Protein AF-A0A6P0TG92-F1 (afdb_monomer_lite)

Foldseek 3Di:
DFDQPDKFKWKDWFWQQDLPAPPPDDDDDDDDDDDDDDDPPPPPPQPQWDWTDGPQKIKTKHWPPRSHHHAQFWIKIWIFIAGNVRHTDAPVFKPKWKFKAFPPDDVPDHGPDTFDWFFDDDPNDGRTTIGTDHHNDRGIMMIMMIIDTDDD

Sequence (152 aa):
MFHPNGKGLLAFTGVMAGAIASLLSPSAMASEEIMGSRGENGAGTRVAHQVEIAGDVGGTLHIEPNDTPRAGEEALTWFALTKRGGQTIPLSSCDCSLAVYAQPYREGDEAIATPSLRAVSAEGYNGIPAADILFPTPGAYELVLTGQPLTT

Radius of gyration: 18.55 Å; chains: 1; bounding box: 48×37×58 Å

pLDDT: mean 75.79, std 22.73, range [29.78, 98.38]

Structure (mmCIF, N/CA/C/O backbone):
data_AF-A0A6P0TG92-F1
#
_entry.id   AF-A0A6P0TG92-F1
#
loop_
_atom_site.group_PDB
_atom_site.id
_atom_site.type_symbol
_atom_site.label_atom_id
_atom_site.label_alt_id
_atom_site.label_comp_id
_atom_site.label_asym_id
_atom_site.label_entity_id
_atom_site.label_seq_id
_atom_site.pdbx_PDB_ins_code
_atom_site.Cartn_x
_atom_site.Cartn_y
_atom_site.Cartn_z
_atom_site.occupancy
_atom_site.B_iso_or_equiv
_atom_site.auth_seq_id
_atom_site.auth_comp_id
_atom_site.auth_asym_id
_atom_site.auth_atom_id
_atom_site.pdbx_PDB_model_num
ATOM 1 N N . MET A 1 1 ? -18.539 0.833 10.440 1.00 36.81 1 MET A N 1
ATOM 2 C CA . MET A 1 1 ? -18.077 -0.234 11.357 1.00 36.81 1 MET A CA 1
ATOM 3 C C . MET A 1 1 ? -17.684 -1.368 10.449 1.00 36.81 1 MET A C 1
ATOM 5 O O . MET A 1 1 ? -18.477 -1.683 9.572 1.00 36.81 1 MET A O 1
ATOM 9 N N . PHE A 1 2 ? -16.469 -1.898 10.553 1.00 40.06 2 PHE A N 1
ATOM 10 C CA . PHE A 1 2 ? -16.154 -3.072 9.755 1.00 40.06 2 PHE A CA 1
ATOM 11 C C . PHE A 1 2 ? -17.141 -4.187 10.107 1.00 40.06 2 PHE A C 1
ATOM 13 O O . PHE A 1 2 ? -17.396 -4.431 11.287 1.00 40.06 2 PHE A O 1
ATOM 20 N N . HIS A 1 3 ? -17.741 -4.811 9.098 1.00 39.72 3 HIS A N 1
ATOM 21 C CA . HIS A 1 3 ? -18.603 -5.956 9.342 1.00 39.72 3 HIS A CA 1
ATOM 22 C C . HIS A 1 3 ? -17.737 -7.123 9.840 1.00 39.72 3 HIS A C 1
ATOM 24 O O . HIS A 1 3 ? -16.714 -7.406 9.216 1.00 39.72 3 HIS A O 1
ATOM 30 N N . PRO A 1 4 ? -18.145 -7.828 10.910 1.00 41.62 4 PRO A N 1
ATOM 31 C CA . PRO A 1 4 ? -17.323 -8.838 11.586 1.00 41.62 4 PRO A CA 1
ATOM 32 C C . PRO A 1 4 ? -17.002 -10.089 10.745 1.00 41.62 4 PRO A C 1
ATOM 34 O O . PRO A 1 4 ? -16.339 -10.986 11.242 1.00 41.62 4 PRO A O 1
ATOM 37 N N . ASN A 1 5 ? -17.452 -10.164 9.487 1.00 44.66 5 ASN A N 1
ATOM 38 C CA . ASN A 1 5 ? -17.273 -11.326 8.607 1.00 44.66 5 ASN A CA 1
ATOM 39 C C . ASN A 1 5 ? -16.795 -10.967 7.184 1.00 44.66 5 ASN A C 1
ATOM 41 O O . ASN A 1 5 ? -16.843 -11.812 6.293 1.00 44.66 5 ASN A O 1
ATOM 45 N N . GLY A 1 6 ? -16.396 -9.717 6.924 1.00 54.28 6 GLY A N 1
ATOM 46 C CA . GLY A 1 6 ? -16.038 -9.268 5.576 1.00 54.28 6 GLY A CA 1
ATOM 47 C C . GLY A 1 6 ? -14.535 -9.088 5.399 1.00 54.28 6 GLY A C 1
ATOM 48 O O . GLY A 1 6 ? -13.967 -8.173 5.992 1.00 54.28 6 GLY A O 1
ATOM 49 N N . LYS A 1 7 ? -13.904 -9.892 4.534 1.00 58.81 7 LYS A N 1
ATOM 50 C CA . LYS A 1 7 ? -12.615 -9.516 3.937 1.00 58.81 7 LYS A CA 1
ATOM 51 C C . LYS A 1 7 ? -12.836 -8.259 3.093 1.00 58.81 7 LYS A C 1
ATOM 53 O O . LYS A 1 7 ? -13.611 -8.293 2.140 1.00 58.81 7 LYS A O 1
ATOM 58 N N . GLY A 1 8 ? -12.184 -7.159 3.459 1.00 64.38 8 GLY A N 1
ATOM 59 C CA . GLY A 1 8 ? -12.091 -5.979 2.609 1.00 64.38 8 GLY A CA 1
ATOM 60 C C . GLY A 1 8 ? -10.975 -6.195 1.595 1.00 64.38 8 GLY A C 1
ATOM 61 O O . GLY A 1 8 ? -9.835 -6.442 1.986 1.00 64.38 8 GLY A O 1
ATOM 62 N N . LEU A 1 9 ? -11.306 -6.137 0.308 1.00 67.75 9 LEU A N 1
ATOM 63 C CA . LEU A 1 9 ? -10.336 -6.179 -0.782 1.00 67.75 9 LEU A CA 1
ATOM 64 C C . LEU A 1 9 ? -10.274 -4.791 -1.412 1.00 67.75 9 LEU A C 1
ATOM 66 O O . LEU A 1 9 ? -11.268 -4.342 -1.977 1.00 67.75 9 LEU A O 1
ATOM 70 N N . LEU A 1 10 ? -9.125 -4.128 -1.305 1.00 68.81 10 LEU A N 1
ATOM 71 C CA . LEU A 1 10 ? -8.822 -2.913 -2.052 1.00 68.81 10 LEU A CA 1
ATOM 72 C C . LEU A 1 10 ? -7.721 -3.254 -3.055 1.00 68.81 10 LEU A C 1
ATOM 74 O O . LEU A 1 10 ? -6.578 -3.518 -2.679 1.00 68.81 10 LEU A O 1
ATOM 78 N N . ALA A 1 11 ? -8.085 -3.290 -4.330 1.00 70.00 11 ALA A N 1
ATOM 79 C CA . ALA A 1 11 ? -7.132 -3.455 -5.415 1.00 70.00 11 ALA A CA 1
ATOM 80 C C . ALA A 1 11 ? -6.771 -2.070 -5.948 1.00 70.00 11 ALA A C 1
ATOM 82 O O 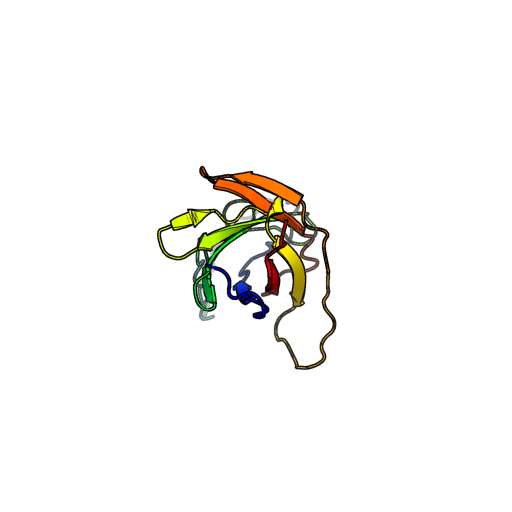. ALA A 1 11 ? -7.622 -1.386 -6.508 1.00 70.00 11 ALA A O 1
ATOM 83 N N . PHE A 1 12 ? -5.520 -1.657 -5.760 1.00 69.00 12 PHE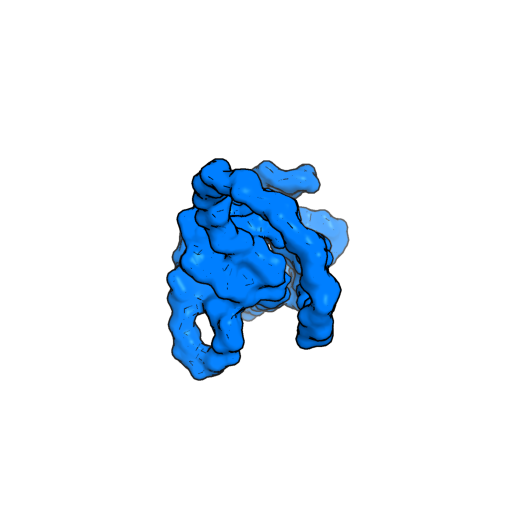 A N 1
ATOM 84 C CA . PHE A 1 12 ? -4.992 -0.419 -6.316 1.00 69.00 12 PHE A CA 1
ATOM 85 C C . PHE A 1 12 ? -4.217 -0.755 -7.586 1.00 69.00 12 PHE A C 1
ATOM 87 O O . PHE A 1 12 ? -3.171 -1.404 -7.551 1.00 69.00 12 PHE A O 1
ATOM 94 N N . THR A 1 13 ? -4.745 -0.333 -8.729 1.00 58.09 13 THR A N 1
ATOM 95 C CA . THR A 1 13 ? -4.061 -0.504 -10.015 1.00 58.09 13 THR A CA 1
ATOM 96 C C . THR A 1 13 ? -3.234 0.735 -10.342 1.00 58.09 13 THR A C 1
ATOM 98 O O . THR A 1 13 ? -3.766 1.717 -10.862 1.00 58.09 13 THR A O 1
ATOM 101 N N . GLY A 1 14 ? -1.927 0.673 -10.087 1.00 55.03 14 GLY A N 1
ATOM 102 C CA . GLY A 1 14 ? -0.992 1.738 -10.431 1.00 55.03 14 GLY A CA 1
ATOM 103 C C . GLY A 1 14 ? -0.417 1.560 -11.837 1.00 55.03 14 GLY A C 1
ATOM 104 O O . GLY A 1 14 ? 0.410 0.680 -12.087 1.00 55.03 14 GLY A O 1
ATOM 105 N N . VAL A 1 15 ? -0.769 2.446 -12.773 1.00 46.69 15 VAL A N 1
ATOM 106 C CA . VAL A 1 15 ? -0.003 2.570 -14.025 1.00 46.69 15 VAL A CA 1
ATOM 107 C C . VAL A 1 15 ? 1.261 3.369 -13.725 1.00 46.69 15 VAL A C 1
ATOM 109 O O . VAL A 1 15 ? 1.301 4.588 -13.876 1.00 46.69 15 VAL A O 1
ATOM 112 N N . MET A 1 16 ? 2.312 2.674 -13.297 1.00 52.22 16 MET A N 1
ATOM 113 C CA . MET A 1 16 ? 3.644 3.254 -13.146 1.00 52.22 16 MET A CA 1
ATOM 114 C C . MET A 1 16 ? 4.278 3.495 -14.522 1.00 52.22 16 MET A C 1
ATOM 116 O O . MET A 1 16 ? 5.143 2.761 -14.999 1.00 52.22 16 MET A O 1
ATOM 120 N N . ALA A 1 17 ? 3.833 4.557 -15.193 1.00 39.41 17 ALA A N 1
ATOM 121 C CA . ALA A 1 17 ? 4.493 5.091 -16.374 1.00 39.41 17 ALA A CA 1
ATOM 122 C C . ALA A 1 17 ? 5.805 5.771 -15.948 1.00 39.41 17 ALA A C 1
ATOM 124 O O . ALA A 1 17 ? 5.879 6.986 -15.765 1.00 39.41 17 ALA A O 1
ATOM 125 N N . GLY A 1 18 ? 6.850 4.966 -15.774 1.00 41.47 18 GLY A N 1
ATOM 126 C CA . GLY A 1 18 ? 8.203 5.458 -15.556 1.00 41.47 18 GLY A CA 1
ATOM 127 C C . GLY A 1 18 ? 8.739 5.177 -14.166 1.00 41.47 18 GLY A C 1
ATOM 128 O O . GLY A 1 18 ? 9.144 6.099 -13.466 1.00 41.47 18 GLY A O 1
ATOM 129 N N . ALA A 1 19 ? 8.928 3.898 -13.858 1.00 41.72 19 ALA A N 1
ATOM 130 C CA . ALA A 1 19 ? 10.198 3.536 -13.256 1.00 41.72 19 ALA A CA 1
ATOM 131 C C . ALA A 1 19 ? 11.267 3.913 -14.295 1.00 41.72 19 ALA A C 1
ATOM 133 O O . ALA A 1 19 ? 11.556 3.164 -15.220 1.00 41.72 19 ALA A O 1
ATOM 134 N N . ILE A 1 20 ? 11.720 5.163 -14.281 1.00 45.94 20 ILE A N 1
ATOM 135 C CA . ILE A 1 20 ? 12.752 5.614 -15.209 1.00 45.94 20 ILE A CA 1
ATOM 136 C C . ILE A 1 20 ? 13.956 4.697 -15.002 1.00 45.94 20 ILE A C 1
ATOM 138 O O . ILE A 1 20 ? 14.417 4.532 -13.873 1.00 45.94 20 ILE A O 1
ATOM 142 N N . ALA A 1 21 ? 14.429 4.048 -16.071 1.00 45.03 21 ALA A N 1
ATOM 143 C CA . ALA A 1 21 ? 15.702 3.345 -16.016 1.00 45.03 21 ALA A CA 1
ATOM 144 C C . ALA A 1 21 ? 16.730 4.344 -15.478 1.00 45.03 21 ALA A C 1
ATOM 146 O O . ALA A 1 21 ? 16.802 5.470 -15.978 1.00 45.03 21 ALA A O 1
ATOM 147 N N . SER A 1 22 ? 17.452 3.972 -14.422 1.00 43.62 22 SER A N 1
ATOM 148 C CA . SER A 1 22 ? 18.458 4.834 -13.811 1.00 43.62 22 SER A CA 1
ATOM 149 C C . SER A 1 22 ? 19.577 5.058 -14.834 1.00 43.62 22 SER A C 1
ATOM 151 O O . SER A 1 22 ? 20.512 4.270 -14.955 1.00 43.62 22 SER A O 1
ATOM 153 N N . LEU A 1 23 ? 19.432 6.091 -15.665 1.00 41.44 23 LEU A N 1
ATOM 154 C CA . LEU A 1 23 ? 20.469 6.532 -16.580 1.00 41.44 23 LEU A CA 1
ATOM 155 C C . LEU A 1 23 ? 21.527 7.225 -15.723 1.00 41.44 23 LEU A C 1
ATOM 157 O O . LEU A 1 23 ? 21.454 8.424 -15.459 1.00 41.44 23 LEU A O 1
ATOM 161 N N . LEU A 1 24 ? 22.516 6.459 -15.270 1.00 38.94 24 LEU A N 1
ATOM 162 C CA . LEU A 1 24 ? 23.828 7.006 -14.951 1.00 38.94 24 LEU A CA 1
ATOM 163 C C . LEU A 1 24 ? 24.363 7.644 -16.237 1.00 38.94 24 LEU A C 1
ATOM 165 O O . LEU A 1 24 ? 24.846 6.945 -17.123 1.00 38.94 24 LEU A O 1
ATOM 169 N N . SER A 1 25 ? 24.222 8.963 -16.362 1.00 41.97 25 SER A N 1
ATOM 170 C CA . SER A 1 25 ? 24.807 9.750 -17.447 1.00 41.97 25 SER A CA 1
ATOM 171 C C . SER A 1 25 ? 26.330 9.580 -17.476 1.00 41.97 25 SER A C 1
ATOM 173 O O . SER A 1 25 ? 26.987 9.938 -16.496 1.00 41.97 25 SER A O 1
ATOM 175 N N . PRO A 1 26 ? 26.939 9.166 -18.599 1.00 38.62 26 PRO A N 1
ATOM 176 C CA . PRO A 1 26 ? 28.278 9.594 -18.943 1.00 38.62 26 PRO A CA 1
ATOM 177 C C . PRO A 1 26 ? 28.183 10.901 -19.738 1.00 38.62 26 PRO A C 1
ATOM 179 O O . PRO A 1 26 ? 27.445 11.013 -20.715 1.00 38.62 26 PRO A O 1
ATOM 182 N N . SER A 1 27 ? 28.943 11.902 -19.310 1.00 43.12 27 SER A N 1
ATOM 183 C CA . SER A 1 27 ? 29.181 13.136 -20.052 1.00 43.12 27 SER A CA 1
ATOM 184 C C . SER A 1 27 ? 29.560 12.850 -21.512 1.00 43.12 27 SER A C 1
ATOM 186 O O . SER A 1 27 ? 30.608 12.261 -21.765 1.00 43.12 27 SER A O 1
ATOM 188 N N . ALA A 1 28 ? 28.764 13.328 -22.469 1.00 36.88 28 ALA A N 1
ATOM 189 C CA . ALA A 1 28 ? 29.199 13.542 -23.846 1.00 36.88 28 ALA A CA 1
ATOM 190 C C . ALA A 1 28 ? 28.378 14.669 -24.486 1.00 36.88 28 ALA A C 1
ATOM 192 O O . ALA A 1 28 ? 27.153 14.618 -24.554 1.00 36.88 28 ALA A O 1
ATOM 193 N N . MET A 1 29 ? 29.088 15.703 -24.931 1.00 36.97 29 MET A N 1
ATOM 194 C CA . MET A 1 29 ? 28.585 16.730 -25.835 1.00 36.97 29 MET A CA 1
ATOM 195 C C . MET A 1 29 ? 28.267 16.128 -27.205 1.00 36.97 29 MET A C 1
ATOM 197 O O . MET A 1 29 ? 29.107 15.414 -27.742 1.00 36.97 29 MET A O 1
ATOM 201 N N . ALA A 1 30 ? 27.137 16.510 -27.798 1.00 31.77 30 ALA A N 1
ATOM 202 C CA . ALA A 1 30 ? 27.026 16.819 -29.225 1.00 31.77 30 ALA A CA 1
ATOM 203 C C . ALA A 1 30 ? 25.659 17.463 -29.503 1.00 31.77 30 ALA A C 1
ATOM 205 O O . ALA A 1 30 ? 24.615 16.879 -29.224 1.00 31.77 30 ALA A O 1
ATOM 206 N N . SER A 1 31 ? 25.690 18.680 -30.042 1.00 40.91 31 SER A N 1
ATOM 207 C CA . SER A 1 31 ? 24.579 19.274 -30.781 1.00 40.91 31 SER A CA 1
ATOM 208 C C . SER A 1 31 ? 24.301 18.450 -32.035 1.00 40.91 31 SER A C 1
ATOM 210 O O . SER A 1 31 ? 25.255 18.103 -32.718 1.00 40.91 31 SER A O 1
ATOM 212 N N . GLU A 1 32 ? 23.030 18.225 -32.361 1.00 39.19 32 GLU A N 1
ATOM 213 C CA . GLU A 1 32 ? 22.469 18.409 -33.708 1.00 39.19 32 GLU A CA 1
ATOM 214 C C . GLU A 1 32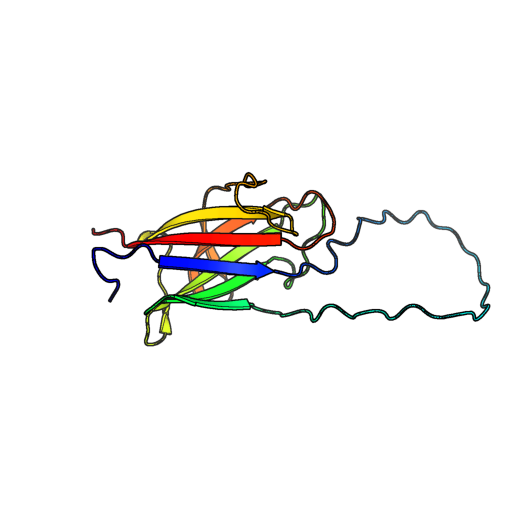 ? 20.944 18.209 -33.665 1.00 39.19 32 GLU A C 1
ATOM 216 O O . GLU A 1 32 ? 20.432 17.196 -33.191 1.00 39.19 32 GLU A O 1
ATOM 221 N N . GLU A 1 33 ? 20.216 19.219 -34.140 1.00 43.84 33 GLU A N 1
ATOM 222 C CA . GLU A 1 33 ? 18.786 19.155 -34.424 1.00 43.84 33 GLU A CA 1
ATOM 223 C C . GLU A 1 33 ? 18.571 18.520 -35.799 1.00 43.84 33 GLU A C 1
ATOM 225 O O . GLU A 1 33 ? 19.076 19.080 -36.763 1.00 43.84 33 GLU A O 1
ATOM 230 N N . ILE A 1 34 ? 17.762 17.457 -35.928 1.00 40.03 34 ILE A N 1
ATOM 231 C CA . ILE A 1 34 ? 16.960 17.193 -37.141 1.00 40.03 34 ILE A CA 1
ATOM 232 C C . ILE A 1 34 ? 15.619 16.542 -36.755 1.00 40.03 34 ILE A C 1
ATOM 234 O O . ILE A 1 34 ? 15.542 15.515 -36.086 1.00 40.03 34 ILE A O 1
ATOM 238 N N . MET A 1 35 ? 14.557 17.185 -37.234 1.00 35.00 35 MET A N 1
ATOM 239 C CA . MET A 1 35 ? 13.135 16.860 -37.160 1.00 35.00 35 MET A CA 1
ATOM 240 C C . MET A 1 35 ? 12.756 15.558 -37.891 1.00 35.00 35 MET A C 1
ATOM 242 O O . MET A 1 35 ? 13.147 15.365 -39.040 1.00 35.00 35 MET A O 1
ATOM 246 N N . GLY A 1 36 ? 11.900 14.716 -37.290 1.00 29.78 36 GLY A N 1
ATOM 247 C CA . GLY A 1 36 ? 11.277 13.611 -38.028 1.00 29.78 36 GLY A CA 1
ATOM 248 C C . GLY A 1 36 ? 10.466 12.587 -37.226 1.00 29.78 36 GLY A C 1
ATOM 249 O O . GLY A 1 36 ? 11.011 11.611 -36.739 1.00 29.78 36 GLY A O 1
ATOM 250 N N . SER A 1 37 ? 9.138 12.745 -37.276 1.00 31.83 37 SER A N 1
ATOM 251 C CA . SER A 1 37 ? 8.131 11.667 -37.327 1.00 31.83 37 SER A CA 1
ATOM 252 C C . SER A 1 37 ? 7.735 10.894 -36.050 1.00 31.83 37 SER A C 1
ATOM 254 O O . SER A 1 37 ? 8.363 9.926 -35.647 1.00 31.83 37 SER A O 1
ATOM 256 N N . ARG A 1 38 ? 6.521 11.228 -35.583 1.00 44.44 38 ARG A N 1
ATOM 257 C CA . ARG A 1 38 ? 5.393 10.305 -35.331 1.00 44.44 38 ARG A CA 1
ATOM 258 C C . ARG A 1 38 ? 5.639 9.125 -34.376 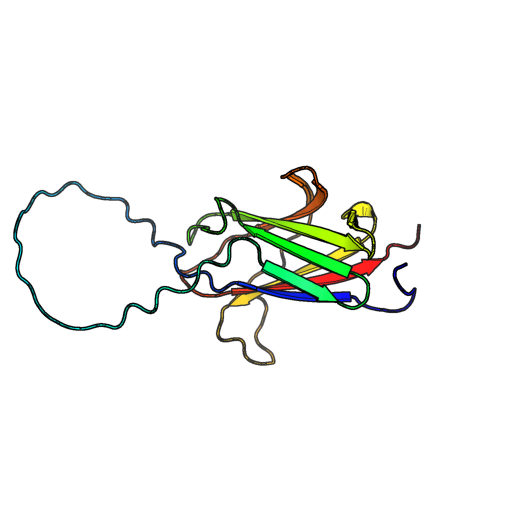1.00 44.44 38 ARG A C 1
ATOM 260 O O . ARG A 1 38 ? 5.975 8.023 -34.789 1.00 44.44 38 ARG A O 1
ATOM 267 N N . GLY A 1 39 ? 5.256 9.341 -33.124 1.00 33.25 39 GLY A N 1
ATOM 268 C CA . GLY A 1 39 ? 4.836 8.306 -32.187 1.00 33.25 39 GLY A CA 1
ATOM 269 C C . GLY A 1 39 ? 3.926 8.964 -31.165 1.00 33.25 39 GLY A C 1
ATOM 270 O O . GLY A 1 39 ? 4.340 9.910 -30.500 1.00 33.25 39 GLY A O 1
ATOM 271 N N . GLU A 1 40 ? 2.665 8.548 -31.119 1.00 40.19 40 GLU A N 1
ATOM 272 C CA . GLU A 1 40 ? 1.694 8.980 -30.119 1.00 40.19 40 GLU A CA 1
ATOM 273 C C . GLU A 1 40 ? 2.245 8.645 -28.731 1.00 40.19 40 GLU A C 1
ATOM 275 O O . GLU A 1 40 ? 2.158 7.516 -28.256 1.00 40.19 40 GLU A O 1
ATOM 280 N N . ASN A 1 41 ? 2.859 9.639 -28.089 1.00 37.81 41 ASN A N 1
ATOM 281 C CA . ASN A 1 41 ? 3.183 9.587 -26.677 1.00 37.81 41 ASN A CA 1
ATOM 282 C C . ASN A 1 41 ? 1.852 9.647 -25.933 1.00 37.81 41 ASN A C 1
ATOM 284 O O . ASN A 1 41 ? 1.359 10.727 -25.603 1.00 37.81 41 ASN A O 1
ATOM 288 N N . GLY A 1 42 ? 1.257 8.475 -25.709 1.00 43.06 42 GLY A N 1
ATOM 289 C CA . GLY A 1 42 ? 0.279 8.272 -24.657 1.00 43.06 42 GLY A CA 1
ATOM 290 C C . GLY A 1 42 ? 0.954 8.648 -23.350 1.00 43.06 42 GLY A C 1
ATOM 291 O O . GLY A 1 42 ? 1.606 7.822 -22.716 1.00 43.06 42 GLY A O 1
ATOM 292 N N . ALA A 1 43 ? 0.864 9.929 -22.999 1.00 39.03 43 ALA A N 1
ATOM 293 C CA . ALA A 1 43 ? 1.176 10.430 -21.683 1.00 39.03 43 ALA A CA 1
ATOM 294 C C . ALA A 1 43 ? 0.270 9.662 -20.722 1.00 39.03 43 ALA A C 1
ATOM 296 O O . ALA A 1 43 ? -0.903 10.000 -20.562 1.00 39.03 43 ALA A O 1
ATOM 297 N N . GLY A 1 44 ? 0.803 8.571 -20.162 1.00 44.12 44 GLY A N 1
ATOM 298 C CA . GLY A 1 44 ? 0.160 7.837 -19.089 1.00 44.12 44 GLY A CA 1
ATOM 299 C C . GLY A 1 44 ? -0.211 8.860 -18.034 1.00 44.12 44 GLY A C 1
ATOM 300 O O . GLY A 1 44 ? 0.654 9.587 -17.540 1.00 44.12 44 GLY A O 1
ATOM 301 N N . THR A 1 45 ? -1.509 9.009 -17.793 1.00 37.22 45 THR A N 1
ATOM 302 C CA . THR A 1 45 ? -2.019 9.934 -16.793 1.00 37.22 45 THR A CA 1
ATOM 303 C C . THR A 1 45 ? -1.342 9.579 -15.477 1.00 37.22 45 THR A C 1
ATOM 305 O O . THR A 1 45 ? -1.565 8.495 -14.945 1.00 37.22 45 THR A O 1
ATOM 308 N N . ARG A 1 46 ? -0.473 10.464 -14.974 1.00 45.41 46 ARG A N 1
ATOM 309 C CA . ARG A 1 46 ? 0.028 10.350 -13.606 1.00 45.41 46 ARG A CA 1
ATOM 310 C C . ARG A 1 46 ? -1.161 10.624 -12.704 1.00 45.41 46 ARG A C 1
ATOM 312 O O . ARG A 1 46 ? -1.564 11.775 -12.543 1.00 45.41 46 ARG A O 1
ATOM 319 N N . VAL A 1 47 ? -1.764 9.566 -12.185 1.00 44.19 47 VAL A N 1
ATOM 320 C CA . VAL A 1 47 ? -2.729 9.695 -11.104 1.00 44.19 47 VAL A CA 1
ATOM 321 C C . VAL A 1 47 ? -1.895 9.799 -9.841 1.00 44.19 47 VAL A C 1
ATOM 323 O O . VAL A 1 47 ? -1.452 8.792 -9.303 1.00 44.19 47 VAL A O 1
ATOM 326 N N . ALA A 1 48 ? -1.614 11.035 -9.436 1.00 55.28 48 ALA A N 1
ATOM 327 C CA . ALA A 1 48 ? -1.142 11.271 -8.085 1.00 55.28 48 ALA A CA 1
ATOM 328 C C . ALA A 1 48 ? -2.304 10.934 -7.147 1.00 55.28 48 ALA A C 1
ATOM 330 O O . ALA A 1 48 ? -3.395 11.485 -7.317 1.00 55.28 48 ALA A O 1
ATOM 331 N N . HIS A 1 49 ? -2.062 10.027 -6.206 1.00 54.22 49 HIS A N 1
ATOM 332 C CA . HIS A 1 49 ? -3.052 9.415 -5.318 1.00 54.22 49 HIS A CA 1
ATOM 333 C C . HIS A 1 49 ? -4.175 8.637 -6.017 1.00 54.22 49 HIS A C 1
ATOM 335 O O . HIS A 1 49 ? -5.151 9.196 -6.523 1.00 54.22 49 HIS A O 1
ATOM 341 N N . GLN A 1 50 ? -4.095 7.309 -5.956 1.00 66.00 50 GLN A N 1
ATOM 342 C CA . GLN A 1 50 ? -5.212 6.449 -6.339 1.00 66.00 50 GLN A CA 1
ATOM 343 C C . GLN A 1 50 ? -6.141 6.231 -5.146 1.00 66.00 50 GLN A C 1
ATOM 345 O O . GLN A 1 50 ? -5.684 5.845 -4.069 1.00 66.00 50 GLN A O 1
ATOM 350 N N . VAL A 1 51 ? -7.441 6.460 -5.349 1.00 73.69 51 VAL A N 1
ATOM 351 C CA . VAL A 1 51 ? -8.478 6.248 -4.335 1.00 73.69 51 VAL A CA 1
ATOM 352 C C . VAL A 1 51 ? -9.356 5.069 -4.732 1.00 73.69 51 VAL A C 1
ATOM 354 O O . VAL A 1 51 ? -9.940 5.079 -5.811 1.00 73.69 51 VAL A O 1
ATOM 357 N N . GLU A 1 52 ? -9.498 4.099 -3.832 1.00 78.06 52 GLU A N 1
ATOM 358 C CA . GLU A 1 52 ? -10.333 2.907 -4.015 1.00 78.06 52 GLU A CA 1
ATOM 359 C C . GLU A 1 52 ? -11.324 2.761 -2.853 1.00 78.06 52 GLU A C 1
ATOM 361 O O . GLU A 1 52 ? -11.039 3.166 -1.721 1.00 78.06 52 GLU A O 1
ATOM 366 N N . ILE A 1 53 ? -12.505 2.190 -3.115 1.00 73.19 53 ILE A N 1
ATOM 367 C CA . ILE A 1 53 ? -13.562 2.012 -2.106 1.00 73.19 53 ILE A CA 1
ATOM 368 C C . ILE A 1 53 ? -14.016 0.553 -2.064 1.00 73.19 53 ILE A C 1
ATOM 370 O O . ILE A 1 53 ? -14.486 0.008 -3.059 1.00 73.19 53 ILE A O 1
ATOM 374 N N . ALA A 1 54 ? -13.976 -0.046 -0.873 1.00 77.62 54 ALA A N 1
ATOM 375 C CA . ALA A 1 54 ? -14.504 -1.376 -0.588 1.00 77.62 54 ALA A CA 1
ATOM 376 C C . ALA A 1 54 ? -15.470 -1.310 0.603 1.00 77.62 54 ALA A C 1
ATOM 378 O O . ALA A 1 54 ? -15.073 -1.230 1.769 1.00 77.62 54 ALA A O 1
ATOM 379 N N . GLY A 1 55 ? -16.773 -1.329 0.312 1.00 81.50 55 GLY A N 1
ATOM 380 C CA . GLY A 1 55 ? -17.822 -1.220 1.326 1.00 81.50 55 GLY A CA 1
ATOM 381 C C . GLY A 1 55 ? -17.767 0.109 2.089 1.00 81.50 55 GLY A C 1
ATOM 382 O O . GLY A 1 55 ? -18.051 1.167 1.534 1.00 81.50 55 GLY A O 1
ATOM 383 N N . ASP A 1 56 ? -17.428 0.049 3.378 1.00 84.38 56 ASP A N 1
ATOM 384 C CA . ASP A 1 56 ? -17.317 1.221 4.260 1.00 84.38 56 ASP A CA 1
ATOM 385 C C . ASP A 1 56 ? -15.881 1.765 4.372 1.00 84.38 56 ASP A C 1
ATOM 387 O O . ASP A 1 56 ? -15.644 2.669 5.178 1.00 84.38 56 ASP A O 1
ATOM 391 N N . VAL A 1 57 ? -14.932 1.207 3.615 1.00 88.12 57 VAL A N 1
ATOM 392 C CA . VAL A 1 57 ? -13.513 1.574 3.653 1.00 88.12 57 VAL A CA 1
ATOM 393 C C . VAL A 1 57 ? -13.140 2.296 2.367 1.00 88.12 57 VAL A C 1
ATOM 395 O O . VAL A 1 57 ? -13.309 1.747 1.282 1.00 88.12 57 VAL A O 1
ATOM 398 N N . GLY A 1 58 ? -12.628 3.515 2.498 1.00 90.00 58 GLY A N 1
ATOM 399 C CA . GLY A 1 58 ? -11.887 4.195 1.442 1.00 90.00 58 GLY A CA 1
ATOM 400 C C . GLY A 1 58 ? -10.393 4.032 1.690 1.00 90.00 58 GLY A C 1
ATOM 401 O O . GLY A 1 58 ? -9.954 4.057 2.841 1.00 90.00 58 GLY A O 1
ATOM 402 N N . GLY A 1 59 ? -9.613 3.867 0.634 1.00 9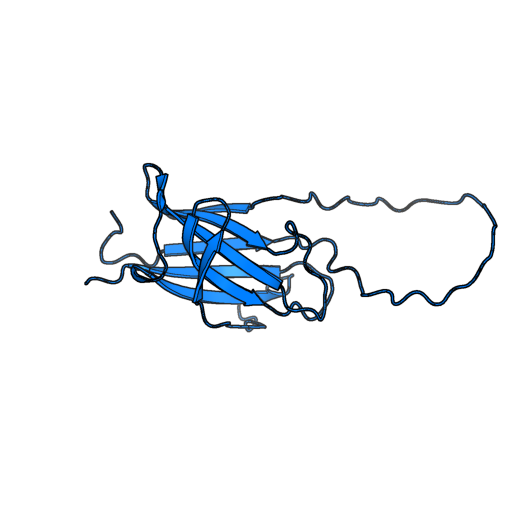1.06 59 GLY A N 1
ATOM 403 C CA . GLY A 1 59 ? -8.164 3.833 0.720 1.00 91.06 59 GLY A CA 1
ATOM 404 C C . GLY A 1 59 ? -7.537 4.776 -0.289 1.00 91.06 59 GLY A C 1
ATOM 405 O O . GLY A 1 59 ? -8.019 4.867 -1.413 1.00 91.06 59 GLY A O 1
ATOM 406 N N . THR A 1 60 ? -6.468 5.448 0.121 1.00 91.25 60 THR A N 1
ATOM 407 C CA . THR A 1 60 ? -5.596 6.225 -0.761 1.00 91.25 60 THR A CA 1
ATOM 408 C C . THR A 1 60 ? -4.224 5.571 -0.799 1.00 91.25 60 THR A C 1
ATOM 410 O O . THR A 1 60 ? -3.659 5.300 0.259 1.00 91.25 60 THR A O 1
ATOM 413 N N . LEU A 1 61 ? -3.691 5.334 -1.993 1.00 92.88 61 LEU A N 1
ATOM 414 C CA . LEU A 1 61 ? -2.329 4.851 -2.224 1.00 92.88 61 LEU A CA 1
ATOM 415 C C . LEU A 1 61 ? -1.401 6.024 -2.557 1.00 92.88 61 LEU A C 1
ATOM 417 O O . LEU A 1 61 ? -1.775 6.879 -3.358 1.00 92.88 61 LEU A O 1
ATOM 421 N N . HIS A 1 62 ? -0.191 6.004 -1.999 1.00 93.12 62 HIS A N 1
ATOM 422 C CA . HIS A 1 62 ? 0.923 6.860 -2.400 1.00 93.12 62 HIS A CA 1
ATOM 423 C C . HIS A 1 62 ? 2.231 6.062 -2.436 1.00 93.12 62 HIS A C 1
ATOM 425 O O . HIS A 1 62 ? 2.446 5.174 -1.601 1.00 93.12 62 HIS A O 1
ATOM 431 N N . ILE A 1 63 ? 3.108 6.381 -3.387 1.00 93.25 63 ILE A N 1
ATOM 432 C CA . ILE A 1 63 ? 4.392 5.703 -3.589 1.00 93.25 63 ILE A CA 1
ATOM 433 C C . ILE A 1 63 ? 5.518 6.729 -3.720 1.00 93.25 63 ILE A C 1
ATOM 435 O O . ILE A 1 63 ? 5.529 7.556 -4.622 1.00 93.25 63 ILE A O 1
ATOM 439 N N . GLU A 1 64 ? 6.519 6.659 -2.855 1.00 92.31 64 GLU A N 1
ATOM 440 C CA . GLU A 1 64 ? 7.622 7.616 -2.848 1.00 92.31 64 GLU A CA 1
ATOM 441 C C . GLU A 1 64 ? 8.653 7.365 -3.971 1.00 92.31 64 GLU A C 1
ATOM 443 O O . GLU A 1 64 ? 8.933 6.214 -4.317 1.00 92.31 64 GLU A O 1
ATOM 448 N N . PRO A 1 65 ? 9.299 8.426 -4.497 1.00 90.19 65 PRO A N 1
ATOM 449 C CA .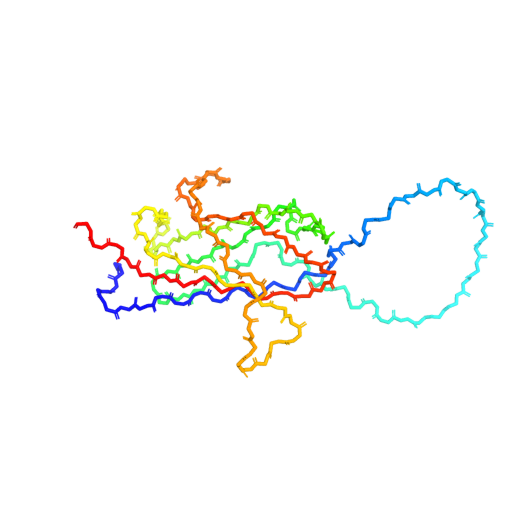 PRO A 1 65 ? 8.952 9.832 -4.301 1.00 90.19 65 PRO A CA 1
ATOM 450 C C . PRO A 1 65 ? 7.796 10.270 -5.216 1.00 90.19 65 PRO A C 1
ATOM 452 O O . PRO A 1 65 ? 7.868 10.081 -6.432 1.00 90.19 65 PRO A O 1
ATOM 455 N N . ASN A 1 66 ? 6.787 10.949 -4.659 1.00 88.06 66 ASN A N 1
ATOM 456 C CA . ASN A 1 66 ? 5.725 11.653 -5.407 1.00 88.06 66 ASN A CA 1
ATOM 457 C C . ASN A 1 66 ? 5.025 10.819 -6.505 1.00 88.06 66 ASN A C 1
ATOM 459 O O . ASN A 1 66 ? 4.857 11.287 -7.633 1.00 88.06 66 ASN A O 1
ATOM 463 N N . ASP A 1 67 ? 4.673 9.573 -6.207 1.00 87.81 67 ASP A N 1
ATOM 464 C CA . ASP A 1 67 ? 4.076 8.601 -7.134 1.00 87.81 67 ASP A CA 1
ATOM 465 C C . ASP A 1 67 ? 4.944 8.311 -8.379 1.00 87.81 67 ASP A C 1
ATOM 467 O O . ASP A 1 67 ? 4.447 7.981 -9.459 1.00 87.81 67 ASP A O 1
ATOM 471 N N . THR A 1 68 ? 6.271 8.439 -8.237 1.00 85.56 68 THR A N 1
ATOM 472 C CA . THR A 1 68 ? 7.272 8.189 -9.292 1.00 85.56 68 THR A CA 1
ATOM 473 C C . THR A 1 68 ? 8.468 7.353 -8.799 1.00 85.56 68 THR A C 1
ATOM 475 O O . THR A 1 68 ? 9.615 7.812 -8.851 1.00 85.56 68 THR A O 1
ATOM 478 N N . PRO A 1 69 ? 8.242 6.113 -8.319 1.00 89.88 69 PRO A N 1
ATOM 479 C CA . PRO A 1 69 ? 9.314 5.215 -7.901 1.00 89.88 69 PRO A CA 1
ATOM 480 C C . PRO A 1 69 ? 10.245 4.877 -9.067 1.00 89.88 69 PRO A C 1
ATOM 482 O O . PRO A 1 69 ? 9.846 4.880 -10.233 1.00 89.88 69 PRO A O 1
ATOM 485 N N . ARG A 1 70 ? 11.495 4.537 -8.754 1.00 89.50 70 ARG A N 1
ATOM 486 C CA . ARG A 1 70 ? 12.508 4.134 -9.739 1.00 89.50 70 ARG A CA 1
ATOM 487 C C . ARG A 1 70 ? 12.641 2.617 -9.773 1.00 89.50 70 ARG A C 1
ATOM 489 O O . ARG A 1 70 ? 12.576 1.962 -8.739 1.00 89.50 70 ARG A O 1
ATOM 496 N N . ALA A 1 71 ? 12.835 2.053 -10.965 1.00 90.19 71 ALA A N 1
ATOM 497 C CA . ALA A 1 71 ? 13.041 0.612 -11.079 1.00 90.19 71 ALA A CA 1
ATOM 498 C C . ALA A 1 71 ? 14.405 0.235 -10.515 1.00 90.19 71 ALA A C 1
ATOM 500 O O . ALA A 1 71 ? 15.393 0.929 -10.753 1.00 90.19 71 ALA A O 1
ATOM 501 N N . GLY A 1 72 ? 14.448 -0.892 -9.811 1.00 92.69 72 GLY A N 1
ATOM 502 C CA . GLY A 1 72 ? 15.650 -1.359 -9.131 1.00 92.69 72 GLY A CA 1
ATOM 503 C C . GLY A 1 72 ? 15.964 -0.612 -7.832 1.00 92.69 72 GLY A C 1
ATOM 504 O O . GLY A 1 72 ? 16.987 -0.905 -7.220 1.00 92.69 72 GLY A O 1
ATOM 505 N N . GLU A 1 73 ? 15.099 0.306 -7.395 1.00 93.75 73 GLU A N 1
ATOM 506 C CA . GLU A 1 73 ? 15.215 1.016 -6.121 1.00 93.75 73 GLU A CA 1
ATOM 507 C C . GLU A 1 73 ? 13.999 0.697 -5.237 1.00 93.75 73 GLU A C 1
ATOM 509 O O . GLU A 1 73 ? 12.883 0.519 -5.733 1.00 93.75 73 GLU A O 1
ATOM 514 N N . GLU A 1 74 ? 14.215 0.591 -3.924 1.00 95.25 74 GLU A N 1
ATOM 515 C CA . GLU A 1 74 ? 13.113 0.464 -2.969 1.00 95.25 74 GLU A CA 1
ATOM 516 C C . GLU A 1 74 ? 12.347 1.785 -2.878 1.00 95.25 74 GLU A C 1
ATOM 518 O O . GLU A 1 74 ? 12.933 2.859 -2.735 1.00 95.25 74 GLU A O 1
ATOM 523 N N . ALA A 1 75 ? 11.024 1.688 -2.931 1.00 95.69 75 ALA A N 1
ATOM 524 C CA . ALA A 1 75 ? 10.117 2.812 -2.804 1.00 95.69 75 ALA A CA 1
ATOM 525 C C . ALA A 1 75 ? 9.161 2.587 -1.634 1.00 95.69 75 ALA A C 1
ATOM 527 O O . ALA A 1 75 ? 8.453 1.574 -1.575 1.00 95.69 75 ALA A O 1
ATOM 528 N N . LEU A 1 76 ? 9.112 3.556 -0.719 1.00 97.00 76 LEU A N 1
ATOM 529 C CA . LEU A 1 76 ? 8.134 3.551 0.359 1.00 97.00 76 LEU A CA 1
ATOM 530 C C . LEU A 1 76 ? 6.738 3.709 -0.238 1.00 97.00 76 LEU A C 1
ATOM 532 O O . LEU A 1 76 ? 6.414 4.728 -0.835 1.00 97.00 76 LEU A O 1
ATOM 536 N N . THR A 1 77 ? 5.904 2.705 -0.032 1.00 96.25 77 THR A N 1
ATOM 537 C CA . THR A 1 77 ? 4.509 2.690 -0.451 1.00 96.25 77 THR A CA 1
ATOM 538 C C . THR A 1 77 ? 3.625 2.678 0.781 1.00 96.25 77 THR A C 1
ATOM 540 O O . THR A 1 77 ? 3.802 1.821 1.646 1.00 96.25 77 THR A O 1
ATOM 543 N N . TRP A 1 78 ? 2.669 3.599 0.882 1.00 96.75 78 TRP A N 1
ATOM 544 C CA . TRP A 1 78 ? 1.763 3.675 2.025 1.00 96.75 78 TRP A CA 1
ATOM 545 C C . TRP A 1 78 ? 0.299 3.801 1.605 1.00 96.75 78 TRP A C 1
ATOM 547 O O . TRP A 1 78 ? -0.028 4.285 0.522 1.00 96.75 78 TRP A O 1
ATOM 557 N N . PHE A 1 79 ? -0.587 3.332 2.486 1.00 95.75 79 PHE A N 1
ATOM 558 C CA . PHE A 1 79 ? -2.026 3.258 2.250 1.00 95.75 79 PHE A CA 1
ATOM 559 C C . PHE A 1 79 ? -2.778 3.996 3.355 1.00 95.75 79 PHE A C 1
ATOM 561 O O . PHE A 1 79 ? -2.896 3.503 4.477 1.00 95.75 79 PHE A O 1
ATOM 568 N N . ALA A 1 80 ? -3.339 5.164 3.058 1.00 95.00 80 ALA A N 1
ATOM 569 C CA . ALA A 1 80 ? -4.228 5.842 3.990 1.00 95.00 80 ALA A CA 1
ATOM 570 C C . ALA A 1 80 ? -5.622 5.208 3.932 1.00 95.00 80 ALA A C 1
ATOM 572 O O . ALA A 1 80 ? -6.434 5.518 3.062 1.00 95.00 80 ALA A O 1
ATOM 573 N N . LEU A 1 81 ? -5.897 4.298 4.867 1.00 93.94 81 LEU A N 1
ATOM 574 C CA . LEU A 1 81 ? -7.203 3.665 5.014 1.00 93.94 81 LEU A CA 1
ATOM 575 C C . LEU A 1 81 ? -8.104 4.510 5.910 1.00 93.94 81 LEU A C 1
ATOM 577 O O . LEU A 1 81 ? -7.713 4.903 7.009 1.00 93.94 81 LEU A O 1
ATOM 581 N N . THR A 1 82 ? -9.336 4.750 5.480 1.00 91.94 82 THR A N 1
ATOM 582 C CA . THR A 1 82 ? -10.347 5.472 6.254 1.00 91.94 82 THR A CA 1
ATOM 583 C C . THR A 1 82 ? -11.671 4.726 6.231 1.00 91.94 82 THR A C 1
ATOM 585 O O . THR A 1 82 ? -12.060 4.137 5.226 1.00 91.94 82 THR A O 1
ATOM 588 N N . LYS A 1 83 ? -12.394 4.741 7.351 1.00 90.62 83 LYS A N 1
ATOM 589 C CA . LYS A 1 83 ? -13.796 4.311 7.360 1.00 90.62 83 LYS A CA 1
ATOM 590 C C . LYS A 1 83 ? -14.702 5.460 6.930 1.00 90.62 83 LYS A C 1
ATOM 592 O O . LYS A 1 83 ? -14.329 6.631 7.045 1.00 90.62 83 LYS A O 1
ATOM 597 N N . ARG A 1 84 ? -15.940 5.139 6.541 1.00 83.88 84 ARG A N 1
ATOM 598 C CA . ARG A 1 84 ? -17.006 6.135 6.342 1.00 83.88 84 ARG A CA 1
ATOM 599 C C . ARG A 1 84 ? -17.014 7.146 7.496 1.00 83.88 84 ARG A C 1
ATOM 601 O O . ARG A 1 84 ? -17.050 6.761 8.665 1.00 83.88 84 ARG A O 1
ATOM 608 N N . GLY A 1 85 ? -16.980 8.431 7.145 1.00 85.69 85 GLY A N 1
ATOM 609 C CA . GLY A 1 85 ? -16.818 9.538 8.092 1.00 85.69 85 GLY A CA 1
ATOM 610 C C . GLY A 1 85 ? -15.379 10.050 8.233 1.00 85.69 85 GLY A C 1
ATOM 611 O O . GLY A 1 85 ? -15.159 10.973 9.007 1.00 85.69 85 GLY A O 1
ATOM 612 N N . GLY A 1 86 ? -14.416 9.484 7.495 1.00 87.62 86 GLY A N 1
ATOM 613 C CA . GLY A 1 86 ? -13.052 10.015 7.368 1.00 87.62 86 GLY A CA 1
ATOM 614 C C . GLY A 1 86 ? -12.100 9.635 8.502 1.00 87.62 86 GLY A C 1
ATOM 615 O O . GLY A 1 86 ? -10.995 10.158 8.577 1.00 87.62 86 GLY A O 1
ATOM 616 N N . GLN A 1 87 ? -12.500 8.731 9.397 1.00 91.06 87 GLN A N 1
ATOM 617 C CA . GLN A 1 87 ? -11.620 8.292 10.476 1.00 91.06 87 GLN A CA 1
ATOM 618 C C . GLN A 1 87 ? -10.611 7.260 9.960 1.00 91.06 87 GLN A C 1
ATOM 620 O O . GLN A 1 87 ? -11.006 6.237 9.397 1.00 91.06 87 GLN A O 1
ATOM 625 N N . THR A 1 88 ? -9.327 7.514 10.210 1.00 94.12 88 THR A N 1
ATOM 626 C CA . THR A 1 88 ? -8.218 6.627 9.841 1.00 94.12 88 THR A CA 1
ATOM 627 C C . THR A 1 88 ? -8.352 5.245 10.476 1.00 94.12 88 THR A C 1
ATOM 629 O O . THR A 1 88 ? -8.714 5.114 11.649 1.00 94.12 88 THR A O 1
ATOM 632 N N . ILE A 1 89 ? -8.033 4.220 9.693 1.00 93.88 89 ILE A N 1
ATOM 633 C CA . ILE A 1 89 ? -7.876 2.832 10.116 1.00 93.88 89 ILE A CA 1
ATOM 634 C C . ILE A 1 89 ? -6.366 2.567 10.222 1.00 93.88 89 ILE A C 1
ATOM 636 O O . ILE A 1 89 ? -5.698 2.460 9.192 1.00 93.88 89 ILE A O 1
ATOM 640 N N . PRO A 1 90 ? -5.798 2.489 11.437 1.00 95.75 90 PRO A N 1
ATOM 641 C CA . PRO A 1 90 ? -4.385 2.175 11.605 1.00 95.75 90 PRO A CA 1
ATOM 642 C C . PRO A 1 90 ? -4.103 0.694 11.319 1.00 95.75 90 PRO A C 1
ATOM 644 O O . PRO A 1 90 ? -4.964 -0.164 11.540 1.00 95.75 90 PRO A O 1
ATOM 647 N N . LEU A 1 91 ? -2.866 0.379 10.922 1.00 96.31 91 LEU A N 1
ATOM 648 C CA . LEU A 1 91 ? -2.380 -0.989 10.713 1.00 96.31 91 LEU A CA 1
ATOM 649 C C . LEU A 1 91 ? -2.591 -1.866 11.954 1.00 96.31 91 LEU A C 1
ATOM 651 O O . LEU A 1 91 ? -2.959 -3.022 11.827 1.00 96.31 91 LEU A O 1
ATOM 655 N N . SER A 1 92 ? -2.458 -1.309 13.161 1.00 95.44 92 SER A N 1
ATOM 656 C CA . SER A 1 92 ? -2.704 -2.038 14.416 1.00 95.44 92 SER A CA 1
ATOM 657 C C . SER A 1 92 ? -4.147 -2.525 14.597 1.00 95.44 92 SER A C 1
ATOM 659 O O . SER A 1 92 ? -4.408 -3.330 15.486 1.00 95.44 92 SER A O 1
ATOM 661 N N . SER A 1 93 ? -5.084 -2.043 13.775 1.00 93.06 93 SER A N 1
ATOM 662 C CA . SER A 1 93 ? -6.485 -2.479 13.752 1.00 93.06 93 SER A CA 1
ATOM 663 C C . SER A 1 93 ? -6.838 -3.339 12.533 1.00 93.06 93 SER A C 1
ATOM 665 O O . SER A 1 93 ? -8.005 -3.695 12.360 1.00 93.06 93 SER A O 1
ATOM 667 N N . CYS A 1 94 ? -5.852 -3.672 11.694 1.00 91.25 94 CYS A N 1
ATOM 668 C CA . CYS A 1 94 ? -6.034 -4.453 10.480 1.00 91.25 94 CYS A CA 1
ATOM 669 C C . CYS A 1 94 ? -5.084 -5.652 10.432 1.00 91.25 94 CYS A C 1
ATOM 671 O O . CYS A 1 94 ? -3.866 -5.492 10.455 1.00 91.25 94 CYS A O 1
ATOM 673 N N . ASP A 1 95 ? -5.644 -6.845 10.255 1.00 92.44 95 ASP A N 1
ATOM 674 C CA . ASP A 1 95 ? -4.915 -7.997 9.738 1.00 92.44 95 ASP A CA 1
ATOM 675 C C . ASP A 1 95 ? -4.816 -7.835 8.220 1.00 92.44 95 ASP A C 1
ATOM 677 O O . ASP A 1 95 ? -5.659 -8.318 7.457 1.00 92.44 95 ASP A O 1
ATOM 681 N N . CYS A 1 96 ? -3.869 -6.994 7.812 1.00 93.06 96 CYS A N 1
ATOM 682 C CA . CYS A 1 96 ? -3.671 -6.572 6.437 1.00 93.06 96 CYS A CA 1
ATOM 683 C C . CYS A 1 96 ? -2.519 -7.361 5.795 1.00 93.06 96 CYS A C 1
ATOM 685 O O . CYS A 1 96 ? -1.492 -7.612 6.423 1.00 93.06 96 CYS A O 1
ATOM 687 N N . SER A 1 97 ? -2.656 -7.680 4.511 1.00 95.38 97 SER A N 1
ATOM 688 C CA . SER A 1 97 ? -1.593 -8.244 3.676 1.00 95.38 97 SER A CA 1
ATOM 689 C C . SER A 1 97 ? -1.532 -7.527 2.331 1.00 95.38 97 SER A C 1
ATOM 691 O O . SER A 1 97 ? -2.558 -7.074 1.816 1.00 95.38 97 SER A O 1
ATOM 693 N N . LEU A 1 98 ? -0.324 -7.413 1.778 1.00 96.19 98 LEU A N 1
ATOM 694 C CA . LEU A 1 98 ? -0.060 -6.776 0.493 1.00 96.19 98 LEU A CA 1
ATOM 695 C C . LEU A 1 98 ? 0.535 -7.792 -0.481 1.00 96.19 98 LEU A C 1
ATOM 697 O O . LEU A 1 98 ? 1.493 -8.486 -0.144 1.00 96.19 98 LEU A O 1
ATOM 701 N N . ALA A 1 99 ? -0.013 -7.835 -1.692 1.00 94.94 99 ALA A N 1
ATOM 702 C CA . ALA A 1 99 ? 0.553 -8.559 -2.821 1.00 94.94 99 ALA A CA 1
ATOM 703 C C . ALA A 1 99 ? 0.789 -7.599 -3.991 1.00 94.94 99 ALA A C 1
ATOM 705 O O . ALA A 1 99 ? -0.038 -6.729 -4.263 1.00 94.94 99 ALA A O 1
ATOM 706 N N . VAL A 1 100 ? 1.921 -7.761 -4.671 1.00 94.31 100 VAL A N 1
ATOM 707 C CA . VAL A 1 100 ? 2.319 -6.950 -5.825 1.00 94.31 100 VAL A CA 1
ATOM 708 C C . VAL A 1 100 ? 2.368 -7.845 -7.053 1.00 94.31 100 VAL A C 1
ATOM 710 O O . VAL A 1 100 ? 3.026 -8.884 -7.027 1.00 94.31 100 VAL A O 1
ATOM 713 N N . TYR A 1 101 ? 1.717 -7.430 -8.133 1.00 92.88 101 TYR A N 1
ATOM 714 C CA . TYR A 1 101 ? 1.686 -8.142 -9.409 1.00 92.88 101 TYR A CA 1
ATOM 715 C C . TYR A 1 101 ? 2.192 -7.232 -10.524 1.00 92.88 101 TYR A C 1
ATOM 717 O O . TYR A 1 101 ? 1.879 -6.041 -10.552 1.00 92.88 101 TYR A O 1
ATOM 725 N N . ALA A 1 102 ? 2.968 -7.782 -11.455 1.00 90.75 102 ALA A N 1
ATOM 726 C CA . ALA A 1 102 ? 3.302 -7.080 -12.689 1.00 90.75 102 ALA A CA 1
ATOM 727 C C . ALA A 1 102 ? 2.099 -7.101 -13.643 1.00 90.75 102 ALA A C 1
ATOM 729 O O . ALA A 1 102 ? 1.359 -8.080 -13.690 1.00 90.75 102 ALA A O 1
ATOM 730 N N . GLN A 1 103 ? 1.912 -6.033 -14.418 1.00 86.56 103 GLN A N 1
ATOM 731 C CA . GLN A 1 103 ? 0.905 -5.991 -15.477 1.00 86.56 103 GLN A CA 1
ATOM 732 C C . GLN A 1 103 ? 1.525 -6.316 -16.850 1.00 86.56 103 GLN A C 1
ATOM 734 O O . GLN A 1 103 ? 2.664 -5.916 -17.116 1.00 86.56 103 GLN A O 1
ATOM 739 N N . PRO A 1 104 ? 0.785 -6.987 -17.756 1.00 85.31 104 PRO A N 1
ATOM 740 C CA . PRO A 1 104 ? -0.620 -7.385 -17.620 1.00 85.31 104 PRO A CA 1
ATOM 741 C C . PRO A 1 104 ? -0.817 -8.572 -16.665 1.00 85.31 104 PRO A C 1
ATOM 743 O O . PRO A 1 104 ? -0.128 -9.577 -16.801 1.00 85.31 104 PRO A O 1
ATOM 746 N N . TYR A 1 105 ? -1.784 -8.463 -15.751 1.00 78.88 105 TYR A N 1
ATOM 747 C CA . TYR A 1 105 ? -2.162 -9.552 -14.850 1.00 78.88 105 TYR A CA 1
ATOM 748 C C . TYR A 1 105 ? -2.996 -10.604 -15.581 1.00 78.88 105 TYR A C 1
ATOM 750 O O . TYR A 1 105 ? -3.933 -10.284 -16.322 1.00 78.88 105 TYR A O 1
ATOM 758 N N . ARG A 1 106 ? -2.680 -11.874 -15.347 1.00 80.56 106 ARG A N 1
ATOM 759 C CA . ARG A 1 106 ? -3.477 -13.027 -15.760 1.00 80.56 106 ARG A CA 1
ATOM 760 C C . ARG A 1 106 ? -3.909 -13.780 -14.513 1.00 80.56 106 ARG A C 1
ATOM 762 O O . ARG A 1 106 ? -3.155 -13.925 -13.557 1.00 80.56 106 ARG A O 1
ATOM 769 N N . GLU A 1 107 ? -5.136 -14.284 -14.530 1.00 77.12 107 GLU A N 1
ATOM 770 C CA . GLU A 1 107 ? -5.637 -15.108 -13.435 1.00 77.12 107 GLU A CA 1
ATOM 771 C C . GLU A 1 107 ? -4.700 -16.307 -13.206 1.00 77.12 107 GLU A C 1
ATOM 773 O O . GLU A 1 107 ? -4.411 -17.068 -14.133 1.00 77.12 107 GLU A O 1
ATOM 778 N N . GLY A 1 108 ? -4.209 -16.445 -11.973 1.00 81.25 108 GLY A N 1
ATOM 779 C CA . GLY A 1 108 ? -3.220 -17.455 -11.590 1.00 81.25 108 GLY A CA 1
ATOM 780 C C . GLY A 1 108 ? -1.761 -16.992 -11.627 1.00 81.25 108 GLY A C 1
ATOM 781 O O . GLY A 1 108 ? -0.901 -17.764 -11.207 1.00 81.25 108 GLY A O 1
ATOM 782 N N . ASP A 1 109 ? -1.474 -15.764 -12.073 1.00 87.06 109 ASP A N 1
ATOM 783 C CA . ASP A 1 109 ? -0.132 -15.191 -11.958 1.00 87.06 109 ASP A CA 1
ATOM 784 C C . ASP A 1 109 ? 0.283 -15.087 -10.484 1.00 87.06 109 ASP A C 1
ATOM 786 O O . ASP A 1 109 ? -0.501 -14.702 -9.610 1.00 87.06 109 ASP A O 1
ATOM 790 N N . GLU A 1 110 ? 1.537 -15.441 -10.212 1.00 91.69 110 GLU A N 1
ATOM 791 C CA . GLU A 1 110 ? 2.121 -15.342 -8.880 1.00 91.69 110 GLU A CA 1
ATOM 792 C C . GLU A 1 110 ? 2.465 -13.884 -8.556 1.00 91.69 110 GLU A C 1
ATOM 794 O O . GLU A 1 110 ? 2.904 -13.115 -9.417 1.00 91.69 110 GLU A O 1
ATOM 799 N N . ALA A 1 111 ? 2.278 -13.498 -7.293 1.00 93.50 111 ALA A N 1
ATOM 800 C CA . ALA A 1 111 ? 2.726 -12.199 -6.821 1.00 93.50 111 ALA A CA 1
ATOM 801 C C . ALA A 1 111 ? 4.252 -12.108 -6.948 1.00 93.50 111 ALA A C 1
ATOM 803 O O . ALA A 1 111 ? 4.981 -12.973 -6.469 1.00 93.50 111 ALA A O 1
ATOM 804 N N . ILE A 1 112 ? 4.745 -11.021 -7.536 1.00 94.25 112 ILE A N 1
ATOM 805 C CA . ILE A 1 112 ? 6.186 -10.765 -7.634 1.00 94.25 112 ILE A CA 1
ATOM 806 C C . ILE A 1 112 ? 6.791 -10.368 -6.282 1.00 94.25 112 ILE A C 1
ATOM 808 O O . ILE A 1 112 ? 8.001 -10.463 -6.093 1.00 94.25 112 ILE A O 1
ATOM 812 N N . ALA A 1 113 ? 5.953 -9.906 -5.349 1.00 95.06 113 ALA A N 1
ATOM 813 C CA . ALA A 1 113 ? 6.331 -9.612 -3.976 1.00 95.06 113 ALA A CA 1
ATOM 814 C C . ALA A 1 113 ? 5.121 -9.679 -3.033 1.00 95.06 113 ALA A C 1
ATOM 816 O O . ALA A 1 113 ? 4.008 -9.284 -3.390 1.00 95.06 113 ALA A O 1
ATOM 817 N N . THR A 1 114 ? 5.370 -10.105 -1.795 1.00 96.94 114 THR A N 1
ATOM 818 C CA . THR A 1 114 ? 4.419 -10.048 -0.672 1.00 96.94 114 THR A CA 1
ATOM 819 C C . THR A 1 114 ? 5.092 -9.390 0.538 1.00 96.94 114 THR A C 1
ATOM 821 O O . THR A 1 114 ? 5.488 -10.080 1.483 1.00 96.94 114 THR A O 1
ATOM 824 N N . PRO A 1 115 ? 5.347 -8.073 0.487 1.00 96.94 115 PRO A N 1
ATOM 825 C CA . PRO A 1 115 ? 6.143 -7.405 1.506 1.00 96.94 115 PRO A CA 1
ATOM 826 C C . PRO A 1 115 ? 5.391 -7.318 2.839 1.00 96.94 115 PRO A C 1
ATOM 828 O O . PRO A 1 115 ? 4.171 -7.137 2.889 1.00 96.94 115 PRO A O 1
ATOM 831 N N . SER A 1 116 ? 6.139 -7.412 3.937 1.00 96.44 116 SER A N 1
ATOM 832 C CA . SER A 1 116 ? 5.599 -7.216 5.282 1.00 96.44 116 SER A CA 1
ATOM 833 C C . SER A 1 116 ? 5.185 -5.761 5.488 1.00 96.44 116 SER A C 1
ATOM 835 O O . SER A 1 116 ? 5.952 -4.842 5.201 1.00 96.44 116 SER A O 1
ATOM 837 N N . LEU A 1 117 ? 3.992 -5.551 6.043 1.00 98.19 117 LEU A N 1
ATOM 838 C CA . LEU A 1 117 ? 3.500 -4.214 6.362 1.00 98.19 117 LEU A CA 1
ATOM 839 C C . LEU A 1 117 ? 4.089 -3.700 7.682 1.00 98.19 117 LEU A C 1
ATOM 841 O O . LEU A 1 117 ? 4.177 -4.424 8.674 1.00 98.19 117 LEU A O 1
ATOM 845 N N . ARG A 1 118 ? 4.425 -2.409 7.706 1.00 98.38 118 ARG A N 1
ATOM 846 C CA . ARG A 1 118 ? 4.817 -1.640 8.890 1.00 98.38 118 ARG A CA 1
ATOM 847 C C . ARG A 1 118 ? 3.982 -0.372 9.011 1.00 98.38 118 ARG A C 1
ATOM 849 O O . ARG A 1 118 ? 3.498 0.166 8.021 1.00 98.38 118 ARG A O 1
ATOM 856 N N . ALA A 1 119 ? 3.814 0.106 10.238 1.00 97.94 119 ALA A N 1
ATOM 857 C CA . ALA A 1 119 ? 3.083 1.337 10.501 1.00 97.94 119 ALA A CA 1
ATOM 858 C C . ALA A 1 119 ? 3.976 2.560 10.236 1.00 97.94 119 ALA A C 1
ATOM 860 O O . ALA A 1 119 ? 5.123 2.595 10.688 1.00 97.94 119 ALA A O 1
ATOM 861 N N . VAL A 1 120 ? 3.443 3.573 9.552 1.00 98.12 120 VAL A N 1
ATOM 862 C CA . VAL A 1 120 ? 4.109 4.874 9.347 1.00 98.12 120 VAL A CA 1
ATOM 863 C C . VAL A 1 120 ? 3.165 6.040 9.624 1.00 98.12 120 VAL A C 1
ATOM 865 O O . VAL A 1 120 ? 1.950 5.864 9.732 1.00 98.12 120 VAL A O 1
ATOM 868 N N . SER A 1 121 ? 3.734 7.239 9.727 1.00 97.12 121 SER A N 1
ATOM 869 C CA . SER A 1 121 ? 2.990 8.496 9.695 1.00 97.12 121 SER A CA 1
ATOM 870 C C . SER A 1 121 ? 3.451 9.308 8.491 1.00 97.12 121 SER A C 1
ATOM 872 O O . SER A 1 121 ? 4.644 9.569 8.351 1.00 97.12 121 SER A O 1
ATOM 874 N N . ALA A 1 122 ? 2.512 9.691 7.633 1.00 94.19 122 ALA A N 1
ATOM 875 C CA . ALA A 1 122 ? 2.756 10.450 6.410 1.00 94.19 122 ALA A CA 1
ATOM 876 C C . ALA A 1 122 ? 1.536 11.329 6.118 1.00 94.19 122 ALA A C 1
ATOM 878 O O . ALA A 1 122 ? 0.411 10.938 6.425 1.00 94.19 122 ALA A O 1
ATOM 879 N N . GLU A 1 123 ? 1.759 12.530 5.582 1.00 91.69 123 GLU A N 1
ATOM 880 C CA . GLU A 1 123 ? 0.697 13.455 5.142 1.00 91.69 123 GLU A CA 1
ATOM 881 C C . GLU A 1 123 ? -0.440 13.699 6.161 1.00 91.69 123 GLU A C 1
ATOM 883 O O . GLU A 1 123 ? -1.604 13.873 5.814 1.00 91.69 123 GLU A O 1
ATOM 888 N N . GLY A 1 124 ? -0.116 13.706 7.458 1.00 92.19 124 GLY A N 1
ATOM 889 C CA . GLY A 1 124 ? -1.093 13.894 8.539 1.00 92.19 124 GLY A CA 1
ATOM 890 C C . GLY A 1 124 ? -1.848 12.625 8.960 1.00 92.19 124 GLY A C 1
ATOM 891 O O . GLY A 1 124 ? -2.515 12.633 9.999 1.00 92.19 124 GLY A O 1
ATOM 892 N N . TYR A 1 125 ? -1.695 11.514 8.238 1.00 94.31 125 TYR A N 1
ATOM 893 C CA . TYR A 1 125 ? -2.132 10.194 8.683 1.00 94.31 125 TYR A CA 1
ATOM 894 C C . TYR A 1 125 ? -1.130 9.590 9.670 1.00 94.31 125 TYR A C 1
ATOM 896 O O . TYR A 1 125 ? 0.074 9.832 9.594 1.00 94.31 125 TYR A O 1
ATOM 904 N N . ASN A 1 126 ? -1.629 8.778 10.604 1.00 95.44 126 ASN A N 1
ATOM 905 C CA . ASN A 1 126 ? -0.812 8.145 11.635 1.00 95.44 126 ASN A CA 1
ATOM 906 C C . ASN A 1 126 ? -1.093 6.649 11.723 1.00 95.44 126 ASN A C 1
ATOM 908 O O . ASN A 1 126 ? -2.250 6.226 11.709 1.00 95.44 126 ASN A O 1
ATOM 912 N N . GLY A 1 127 ? -0.023 5.868 11.865 1.00 96.81 127 GLY A N 1
ATOM 913 C CA . GLY A 1 127 ? -0.090 4.420 12.031 1.00 96.81 127 GLY A CA 1
ATOM 914 C C . GLY A 1 127 ? -0.639 3.680 10.812 1.00 96.81 127 GLY A C 1
ATOM 915 O O . GLY A 1 127 ? -1.191 2.595 10.978 1.00 96.81 127 GLY A O 1
ATOM 916 N N . ILE A 1 128 ? -0.542 4.260 9.615 1.00 97.06 128 ILE A N 1
ATOM 917 C CA . ILE A 1 128 ? -1.087 3.672 8.387 1.00 97.06 128 ILE A CA 1
ATOM 918 C C . ILE A 1 128 ? -0.218 2.510 7.880 1.00 97.06 128 ILE A C 1
ATOM 920 O O . ILE A 1 128 ? 0.994 2.526 8.117 1.00 97.06 128 ILE A O 1
ATOM 924 N N . PRO A 1 129 ? -0.808 1.508 7.199 1.00 97.75 129 PRO A N 1
ATOM 925 C CA . PRO A 1 129 ? -0.053 0.449 6.537 1.00 97.75 129 PRO A CA 1
ATOM 926 C C . PRO A 1 129 ? 0.922 1.000 5.495 1.00 97.75 129 PRO A C 1
ATOM 928 O O . PRO A 1 129 ? 0.541 1.820 4.660 1.00 97.75 129 PRO A O 1
ATOM 931 N N . ALA A 1 130 ? 2.156 0.508 5.511 1.00 98.00 130 ALA A N 1
ATOM 932 C CA . ALA A 1 130 ? 3.163 0.810 4.507 1.00 98.00 130 ALA A CA 1
ATOM 933 C C . ALA A 1 130 ? 4.153 -0.340 4.322 1.00 98.00 130 ALA A C 1
ATOM 935 O O . ALA A 1 130 ? 4.320 -1.171 5.212 1.00 98.00 130 ALA A O 1
ATOM 936 N N . ALA A 1 131 ? 4.834 -0.359 3.184 1.00 98.25 131 ALA A N 1
ATOM 937 C CA . ALA A 1 131 ? 5.917 -1.281 2.882 1.00 98.25 131 ALA A CA 1
ATOM 938 C C . ALA A 1 131 ? 6.944 -0.612 1.967 1.00 98.25 131 ALA A C 1
ATOM 940 O O . ALA A 1 131 ? 6.597 0.241 1.153 1.00 98.25 131 ALA A O 1
ATOM 941 N N . ASP A 1 132 ? 8.198 -1.029 2.087 1.00 97.62 132 ASP A N 1
ATOM 942 C CA . ASP A 1 132 ? 9.233 -0.716 1.109 1.00 97.62 132 ASP A CA 1
ATOM 943 C C . ASP A 1 132 ? 9.137 -1.765 -0.013 1.00 97.62 132 ASP A C 1
ATOM 945 O O . ASP A 1 132 ? 9.160 -2.971 0.247 1.00 97.62 132 ASP A O 1
ATOM 949 N N . ILE A 1 133 ? 8.922 -1.313 -1.252 1.00 96.00 133 ILE A N 1
ATOM 950 C CA . ILE A 1 133 ? 8.675 -2.180 -2.412 1.00 96.00 133 ILE A CA 1
ATOM 951 C C . ILE A 1 133 ? 9.767 -1.950 -3.452 1.00 96.00 133 ILE A C 1
ATOM 953 O O . ILE A 1 133 ? 9.991 -0.821 -3.883 1.00 96.00 133 ILE A O 1
ATOM 957 N N . LEU A 1 134 ? 10.414 -3.029 -3.893 1.00 95.00 134 LEU A N 1
ATOM 958 C CA . LEU A 1 134 ? 11.324 -3.014 -5.033 1.00 95.00 134 LEU A CA 1
ATOM 959 C C . LEU A 1 134 ? 10.543 -3.315 -6.316 1.00 95.00 134 LEU A C 1
ATOM 961 O O . LEU A 1 134 ? 10.084 -4.440 -6.518 1.00 95.00 134 LEU A O 1
ATOM 965 N N . PHE A 1 135 ? 10.438 -2.334 -7.210 1.00 93.06 135 PHE A N 1
ATOM 966 C CA . PHE A 1 135 ? 9.880 -2.541 -8.548 1.00 93.06 135 PHE A CA 1
ATOM 967 C C . PHE A 1 135 ? 11.010 -2.969 -9.500 1.00 93.06 135 PHE A C 1
ATOM 969 O O . PHE A 1 135 ? 11.869 -2.145 -9.819 1.00 93.06 135 PHE A O 1
ATOM 976 N N . PRO A 1 136 ? 11.076 -4.237 -9.952 1.00 91.50 136 PRO A N 1
ATOM 977 C CA . PRO A 1 136 ? 12.269 -4.765 -10.622 1.00 91.50 136 PRO A CA 1
ATOM 978 C C . PRO A 1 136 ? 12.521 -4.132 -11.994 1.00 91.50 136 PRO A C 1
ATOM 980 O O . PRO A 1 136 ? 13.670 -3.940 -12.389 1.00 91.50 136 PRO A O 1
ATOM 983 N N . THR A 1 137 ? 11.458 -3.794 -12.723 1.00 90.06 137 THR A N 1
ATOM 984 C CA . THR A 1 137 ? 11.543 -3.220 -14.069 1.00 90.06 137 THR A CA 1
ATOM 985 C C . THR A 1 137 ? 10.572 -2.056 -14.259 1.00 90.06 137 THR A C 1
ATOM 987 O O . THR A 1 137 ? 9.554 -1.976 -13.569 1.00 90.06 137 THR A O 1
ATOM 990 N N . PRO A 1 138 ? 10.827 -1.164 -15.227 1.00 89.12 138 PRO A N 1
ATOM 991 C CA . PRO A 1 138 ? 9.828 -0.199 -15.674 1.00 89.12 138 PRO A CA 1
ATOM 992 C C . PRO A 1 138 ? 8.563 -0.904 -16.174 1.00 89.12 138 PRO A C 1
ATOM 994 O O . PRO A 1 138 ? 8.655 -1.822 -16.986 1.00 89.12 138 PRO A O 1
ATOM 997 N N . GLY A 1 139 ? 7.388 -0.478 -15.710 1.00 86.94 139 GLY A N 1
ATOM 998 C CA . GLY A 1 139 ? 6.112 -1.070 -16.111 1.00 86.94 139 GLY A CA 1
ATOM 999 C C . GLY A 1 139 ? 4.986 -0.750 -15.136 1.00 86.94 139 GLY A C 1
ATOM 1000 O O . GLY A 1 139 ? 5.222 -0.136 -14.101 1.00 86.94 139 GLY A O 1
ATOM 1001 N N . ALA A 1 140 ? 3.767 -1.164 -15.477 1.00 87.56 140 ALA A N 1
ATOM 1002 C CA . ALA A 1 140 ? 2.610 -1.045 -14.596 1.00 87.56 140 ALA A CA 1
ATOM 1003 C C . ALA A 1 140 ? 2.553 -2.211 -13.598 1.00 87.56 140 ALA A C 1
ATOM 1005 O O . ALA A 1 140 ? 2.954 -3.333 -13.918 1.00 87.56 140 ALA A O 1
ATOM 1006 N N . TYR A 1 141 ? 2.027 -1.933 -12.407 1.00 90.00 141 TYR A N 1
ATOM 1007 C CA . TYR A 1 141 ? 1.909 -2.903 -11.325 1.00 90.00 141 TYR A CA 1
ATOM 1008 C C . TYR A 1 141 ? 0.544 -2.782 -10.655 1.00 90.00 141 TYR A C 1
ATOM 1010 O O . TYR A 1 141 ? -0.016 -1.695 -10.525 1.00 90.00 141 TYR A O 1
ATOM 1018 N N . GLU A 1 142 ? 0.021 -3.907 -10.197 1.00 90.00 142 GLU A N 1
ATOM 1019 C CA . GLU A 1 142 ? -1.169 -3.948 -9.362 1.00 90.00 142 GLU A CA 1
ATOM 1020 C C . GLU A 1 142 ? -0.771 -4.272 -7.928 1.00 90.00 142 GLU A C 1
ATOM 1022 O O . GLU A 1 142 ? -0.052 -5.239 -7.665 1.00 90.00 142 GLU A O 1
ATOM 1027 N N . LEU A 1 143 ? -1.211 -3.422 -7.004 1.00 92.69 143 LEU A N 1
ATOM 1028 C CA . LEU A 1 143 ? -0.975 -3.554 -5.578 1.00 92.69 143 LEU A CA 1
ATOM 1029 C C . LEU A 1 143 ? -2.300 -3.924 -4.925 1.00 92.69 143 LEU A C 1
ATOM 1031 O O . LEU A 1 143 ? -3.232 -3.123 -4.841 1.00 92.69 143 LEU A O 1
ATOM 1035 N N . VAL A 1 144 ? -2.379 -5.156 -4.445 1.00 91.38 144 VAL A N 1
ATOM 1036 C CA . VAL A 1 144 ? -3.585 -5.708 -3.844 1.00 91.38 144 VAL A CA 1
ATOM 1037 C C . VAL A 1 144 ? -3.420 -5.702 -2.333 1.00 91.38 144 VAL A C 1
ATOM 1039 O O . VAL A 1 144 ? -2.714 -6.544 -1.773 1.00 91.38 144 VAL A O 1
ATOM 1042 N N . LEU A 1 145 ? -4.078 -4.749 -1.671 1.00 92.69 145 LEU A N 1
ATOM 1043 C CA . LEU A 1 145 ? -4.153 -4.694 -0.218 1.00 92.69 145 LEU A CA 1
ATOM 1044 C C . LEU A 1 145 ? -5.435 -5.393 0.239 1.00 92.69 145 LEU A C 1
ATOM 1046 O O . LEU A 1 145 ? -6.554 -4.961 -0.051 1.00 92.69 145 LEU A O 1
ATOM 1050 N N . THR A 1 146 ? -5.276 -6.477 0.988 1.00 91.31 146 THR A N 1
ATOM 1051 C CA . THR A 1 146 ? -6.401 -7.207 1.580 1.00 91.31 146 THR A CA 1
ATOM 1052 C C . THR A 1 146 ? -6.350 -7.074 3.085 1.00 91.31 146 THR A C 1
ATOM 1054 O O . THR A 1 146 ? -5.266 -7.066 3.663 1.00 91.31 146 THR A O 1
ATOM 1057 N N . GLY A 1 147 ? -7.505 -6.953 3.731 1.00 89.19 147 GLY A N 1
ATOM 1058 C CA . GLY A 1 147 ? -7.537 -6.731 5.166 1.00 89.19 147 GLY A CA 1
ATOM 1059 C C . GLY A 1 147 ? -8.788 -7.251 5.843 1.00 89.19 147 GLY A C 1
ATOM 1060 O O . GLY A 1 147 ? -9.883 -7.256 5.272 1.00 89.19 147 GLY A O 1
ATOM 1061 N N . GLN A 1 148 ? -8.616 -7.665 7.094 1.00 87.25 148 GLN A N 1
ATOM 1062 C CA . GLN A 1 148 ? -9.705 -7.915 8.028 1.00 87.25 148 GLN A CA 1
ATOM 1063 C C . GLN A 1 148 ? -9.517 -7.087 9.297 1.00 87.25 148 GLN A C 1
ATOM 1065 O O . GLN A 1 148 ? -8.388 -6.779 9.675 1.00 87.25 148 GLN A O 1
ATOM 1070 N N . PRO A 1 149 ? -10.604 -6.717 9.983 1.00 85.44 149 PRO A N 1
ATOM 1071 C CA . PRO A 1 149 ? -10.501 -6.019 11.255 1.00 85.44 149 PRO A CA 1
ATOM 1072 C C . PRO A 1 149 ? -9.898 -6.952 12.297 1.00 85.44 149 PRO A C 1
ATOM 1074 O O . PRO A 1 149 ? -10.359 -8.083 12.452 1.00 85.44 149 PRO A O 1
ATOM 1077 N N . LEU A 1 150 ? -8.936 -6.455 13.066 1.00 84.50 150 LEU A N 1
ATOM 1078 C CA . LEU A 1 150 ? -8.525 -7.133 14.287 1.00 84.50 150 LEU A CA 1
ATOM 1079 C C . LEU A 1 150 ? -9.579 -6.862 15.362 1.00 84.50 150 LEU A C 1
ATOM 1081 O O . LEU A 1 150 ? -9.777 -5.722 15.784 1.00 84.50 150 LEU A O 1
ATOM 1085 N N . THR A 1 151 ? -10.274 -7.904 15.805 1.00 65.31 151 THR A N 1
ATOM 1086 C CA . THR A 1 151 ? -11.086 -7.836 17.021 1.00 65.31 151 THR A CA 1
ATOM 1087 C C . THR A 1 151 ? -10.140 -7.909 18.209 1.00 65.31 151 THR A C 1
ATOM 1089 O O . THR A 1 151 ? -9.567 -8.966 18.472 1.00 65.31 151 THR A O 1
ATOM 1092 N N . THR A 1 152 ? -9.927 -6.775 18.870 1.00 53.06 152 THR A N 1
ATOM 1093 C CA . THR A 1 152 ? -9.262 -6.728 20.180 1.00 53.06 152 THR A CA 1
ATOM 1094 C C . THR A 1 152 ? -10.228 -7.137 21.284 1.00 53.06 152 THR A C 1
ATOM 1096 O O . THR A 1 152 ? -11.433 -6.821 21.146 1.00 53.06 152 THR A O 1
#

Secondary structure (DSSP, 8-state):
---TT--EEEEEEE--TT------PPP--------------------SSEEEEETTEEEEEEETTTT-PPTTSEEEEEEEEEETTTEE--GGGEEEEEEEEESSP-TTPPPSB-PPPEEEEETTEEEEEEEEEE--SSS-EEEEEEEEE---